Protein AF-A0A535ENJ5-F1 (afdb_monomer)

Radius of gyration: 20.35 Å; Cα contacts (8 Å, |Δi|>4): 140; chains: 1; bounding box: 60×62×37 Å

Secondary structure (DSSP, 8-state):
--EEEEE-GGGTT-HHHHHHHHHHHHHHHHH-TTS--PPPP---SSSSHHHHHHHHHHHHHH-SEEEEEE-TT----HHHHHHHHHHHTT--EEEEE--SPPPPP----------------

Mean predicted aligned error: 9.97 Å

Sequence (121 aa):
MRLAIVGSRSLDGHPDALRVIRAVLDAYQAHHPERGLQVVEHVPAGATWRHYRERNLRIANDCDELVRIADPRSRTYGSGFTRDRARELGRPTTEYAITGRPAAPCAPAAAALRGNSDARP

Foldseek 3Di:
DAEAEDDDPVCVVFPVVVVVVVVVVVVVCVVPVVDDDDDDDQDFPDDDPVSLLVSLLVRLVPHQAYEAEDEPPDPDCSSVSSQVSNVVVVHHYYHDYDPDDRDPPPPPPPDDDDDDDDDDD

Nearest PDB structures (foldseek):
  8pqq-assembly1_D  TM=5.997E-01  e=4.817E-02  Chroococcidiopsis thermalis PCC 7203
  8pqp-assembly1_B  TM=6.059E-01  e=3.930E-02  Chroococcidiopsis thermalis PCC 7203
  8qc0-assembly1_A  TM=6.048E-01  e=8.287E-02  Chroococcidiopsis thermalis PCC 7203
  8pqt-assembly1_B-2  TM=6.026E-01  e=1.633E-01  Chroococcidiopsis thermalis PCC 7203
  7o62-assembly1_B  TM=6.056E-01  e=2.625E-01  Desulfotalea psychrophila LSv54

Solvent-accessible surface area (backbone atoms only — not comparable to full-atom values): 7635 Å² total; per-residue (Å²): 135,36,79,38,80,40,53,49,80,87,45,66,89,29,67,68,49,54,52,51,51,48,55,51,50,53,54,50,38,73,76,35,77,92,54,81,91,78,88,82,85,76,76,48,92,48,97,47,70,69,28,46,50,53,33,32,51,51,52,33,68,65,31,53,32,39,39,39,45,42,52,87,84,56,92,64,59,64,42,57,55,23,50,53,50,19,47,78,71,72,28,56,73,49,79,45,74,58,85,72,77,77,74,74,81,80,71,78,82,74,76,88,76,87,80,88,74,91,78,83,135

Structure (mmCIF, N/CA/C/O backbone):
data_AF-A0A535ENJ5-F1
#
_entry.id   AF-A0A535ENJ5-F1
#
loop_
_atom_site.group_PDB
_atom_site.id
_atom_site.type_symbol
_atom_site.label_atom_id
_atom_site.label_alt_id
_atom_site.label_comp_id
_atom_site.label_asym_id
_atom_site.label_entity_id
_atom_site.label_seq_id
_atom_site.pdbx_PDB_ins_code
_atom_site.Cartn_x
_atom_site.Cartn_y
_atom_site.Cartn_z
_atom_site.occupancy
_atom_site.B_iso_or_equiv
_atom_site.auth_seq_id
_atom_site.auth_comp_id
_atom_site.auth_asym_id
_atom_site.auth_atom_id
_atom_site.pdbx_PDB_model_num
ATOM 1 N N . MET A 1 1 ? -15.271 -0.152 6.510 1.00 77.69 1 MET A N 1
ATOM 2 C CA . MET A 1 1 ? -13.869 0.272 6.627 1.00 77.69 1 MET A CA 1
ATOM 3 C C . MET A 1 1 ? -13.011 -0.833 6.051 1.00 77.69 1 MET A C 1
ATOM 5 O O . MET A 1 1 ? -13.122 -1.958 6.522 1.00 77.69 1 MET A 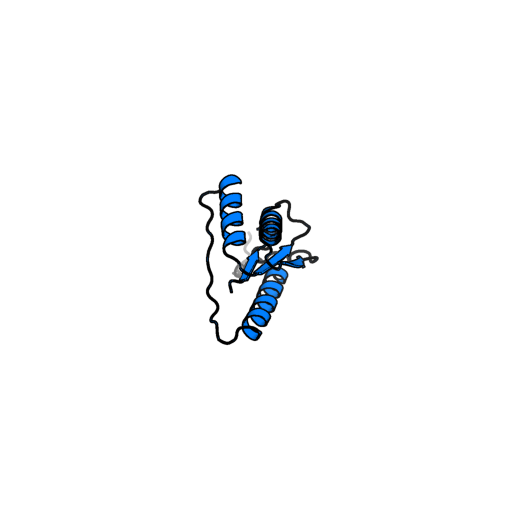O 1
ATOM 9 N N . ARG A 1 2 ? -12.259 -0.536 4.993 1.00 87.75 2 ARG A N 1
ATOM 10 C CA . ARG A 1 2 ? -11.365 -1.450 4.278 1.00 87.75 2 ARG A CA 1
ATOM 11 C C . ARG A 1 2 ? -9.937 -0.929 4.387 1.00 87.75 2 ARG A C 1
ATOM 13 O O . ARG A 1 2 ? -9.645 0.156 3.890 1.00 87.75 2 ARG A O 1
ATOM 20 N N . LEU A 1 3 ? -9.068 -1.693 5.040 1.00 88.88 3 LEU A N 1
ATOM 21 C CA . LEU A 1 3 ? -7.636 -1.413 5.094 1.00 88.88 3 LEU A CA 1
ATOM 22 C C . LEU A 1 3 ? -6.939 -2.049 3.886 1.00 88.88 3 LEU A C 1
ATOM 24 O O . LEU A 1 3 ? -7.070 -3.251 3.662 1.00 88.88 3 LEU A O 1
ATOM 28 N N . ALA A 1 4 ? -6.155 -1.269 3.146 1.00 92.69 4 ALA A N 1
ATOM 29 C CA . ALA A 1 4 ? -5.252 -1.788 2.123 1.00 92.69 4 ALA A CA 1
ATOM 30 C C . ALA A 1 4 ? -3.796 -1.693 2.586 1.00 92.69 4 ALA A C 1
ATOM 32 O O . ALA A 1 4 ? -3.328 -0.615 2.938 1.00 92.69 4 ALA A O 1
ATOM 33 N N . ILE A 1 5 ? -3.047 -2.796 2.519 1.00 91.50 5 ILE A N 1
ATOM 34 C CA . ILE A 1 5 ? -1.594 -2.798 2.737 1.00 91.50 5 ILE A CA 1
ATOM 35 C C . ILE A 1 5 ? -0.915 -3.023 1.390 1.00 91.50 5 ILE A C 1
ATOM 37 O O . ILE A 1 5 ? -1.165 -4.026 0.721 1.00 91.50 5 ILE A O 1
ATOM 41 N N . VAL A 1 6 ? -0.058 -2.091 0.972 1.00 92.88 6 VAL A N 1
ATOM 42 C CA . VAL A 1 6 ? 0.634 -2.171 -0.319 1.00 92.88 6 VAL A CA 1
ATOM 43 C C . VAL A 1 6 ? 2.144 -2.091 -0.152 1.00 92.88 6 VAL A C 1
ATOM 45 O O . VAL A 1 6 ? 2.686 -1.278 0.593 1.00 92.88 6 VAL A O 1
ATOM 48 N N . GLY A 1 7 ? 2.837 -2.932 -0.911 1.00 90.75 7 GLY A N 1
ATOM 49 C CA . GLY A 1 7 ? 4.286 -3.042 -0.918 1.00 90.75 7 GLY A CA 1
ATOM 50 C C . GLY A 1 7 ? 4.804 -3.306 -2.324 1.00 90.75 7 GLY A C 1
ATOM 51 O O . GLY A 1 7 ? 4.040 -3.579 -3.252 1.00 90.75 7 GLY A O 1
ATOM 52 N N . SER A 1 8 ? 6.114 -3.179 -2.508 1.00 85.44 8 SER A N 1
ATOM 53 C CA . SER A 1 8 ? 6.737 -3.562 -3.775 1.00 85.44 8 SER A CA 1
ATOM 54 C C . SER A 1 8 ? 7.083 -5.053 -3.795 1.00 85.44 8 SER A C 1
ATOM 56 O O . SER A 1 8 ? 7.219 -5.660 -2.738 1.00 85.44 8 SER A O 1
ATOM 58 N N . ARG A 1 9 ? 7.266 -5.645 -4.984 1.00 83.06 9 ARG A N 1
ATOM 59 C CA . ARG A 1 9 ? 7.587 -7.082 -5.115 1.00 83.06 9 ARG A CA 1
ATOM 60 C C . ARG A 1 9 ? 8.879 -7.503 -4.407 1.00 83.06 9 ARG A C 1
ATOM 62 O O . ARG A 1 9 ? 9.000 -8.664 -4.057 1.00 83.06 9 ARG A O 1
ATOM 69 N N . SER A 1 10 ? 9.829 -6.593 -4.181 1.00 81.75 10 SER A N 1
ATOM 70 C CA . SER A 1 10 ? 11.056 -6.904 -3.427 1.00 81.75 10 SER A CA 1
ATOM 71 C C . SER A 1 10 ? 10.808 -7.201 -1.944 1.00 81.75 10 SER A C 1
ATOM 73 O O . SER A 1 10 ? 11.718 -7.663 -1.264 1.00 81.75 10 SER A O 1
ATOM 75 N N . LEU A 1 11 ? 9.595 -6.943 -1.446 1.00 83.12 11 LEU A N 1
ATOM 76 C CA . LEU A 1 11 ? 9.185 -7.247 -0.077 1.00 83.12 11 LEU A CA 1
ATOM 77 C C . LEU A 1 11 ? 8.624 -8.661 0.091 1.00 83.12 11 LEU A C 1
ATOM 79 O O . LEU A 1 11 ? 8.346 -9.059 1.222 1.00 83.12 11 LEU A O 1
ATOM 83 N N . ASP A 1 12 ? 8.435 -9.403 -1.001 1.00 82.94 12 ASP A N 1
ATOM 84 C CA . ASP A 1 12 ? 7.941 -10.773 -0.932 1.00 82.94 12 ASP A CA 1
ATOM 85 C C . ASP A 1 12 ? 8.917 -11.653 -0.132 1.00 82.94 12 ASP A C 1
ATOM 87 O O . ASP A 1 12 ? 10.125 -11.647 -0.375 1.00 82.94 12 ASP A O 1
ATOM 91 N N . GLY A 1 13 ? 8.405 -12.331 0.896 1.00 79.88 13 GLY A N 1
ATOM 92 C CA . GLY A 1 13 ? 9.207 -13.089 1.863 1.00 79.88 13 GLY A CA 1
ATOM 93 C C . GLY A 1 13 ? 10.100 -12.259 2.803 1.00 79.88 13 GLY A C 1
ATOM 94 O O . GLY A 1 13 ? 10.835 -12.844 3.599 1.00 79.88 13 GLY A O 1
ATOM 95 N N . HIS A 1 14 ? 10.060 -10.920 2.767 1.00 83.00 14 HIS A N 1
ATOM 96 C CA . HIS A 1 14 ? 10.935 -10.096 3.607 1.00 83.00 14 HIS A CA 1
ATOM 97 C C . HIS A 1 14 ? 10.474 -10.121 5.081 1.00 83.00 14 HIS A C 1
ATOM 99 O O . HIS A 1 14 ? 9.346 -9.708 5.374 1.00 83.00 14 HIS A O 1
ATOM 105 N N . PRO A 1 15 ? 11.328 -10.518 6.047 1.00 85.06 15 PRO A N 1
ATOM 106 C CA . PRO A 1 15 ? 10.915 -10.702 7.443 1.00 85.06 15 PRO A CA 1
ATOM 107 C C . PRO A 1 15 ? 10.408 -9.406 8.087 1.00 85.06 15 PRO A C 1
ATOM 109 O O . PRO A 1 15 ? 9.397 -9.414 8.788 1.00 85.06 15 PRO A O 1
ATOM 112 N N . ASP A 1 16 ? 11.043 -8.267 7.792 1.00 85.62 16 ASP A N 1
ATOM 113 C CA . ASP A 1 16 ? 10.537 -6.972 8.260 1.00 85.62 16 ASP A CA 1
ATOM 114 C C . ASP A 1 16 ? 9.186 -6.588 7.651 1.00 85.62 16 ASP A C 1
ATOM 116 O O . ASP A 1 16 ? 8.376 -5.973 8.340 1.00 85.62 16 ASP A O 1
ATOM 120 N N . ALA A 1 17 ? 8.905 -6.965 6.398 1.00 87.12 17 ALA A N 1
ATOM 121 C CA . ALA A 1 17 ? 7.606 -6.682 5.796 1.00 87.12 17 ALA A CA 1
ATOM 122 C C . ALA A 1 17 ? 6.517 -7.478 6.519 1.00 87.12 17 ALA A C 1
ATOM 124 O O . ALA A 1 17 ? 5.499 -6.909 6.898 1.00 87.12 17 ALA A O 1
ATOM 125 N N . LEU A 1 18 ? 6.772 -8.760 6.806 1.00 87.75 18 LEU A N 1
ATOM 126 C CA . LEU A 1 18 ? 5.868 -9.598 7.596 1.00 87.75 18 LEU A CA 1
ATOM 127 C C . LEU A 1 18 ? 5.633 -9.031 9.000 1.00 87.75 18 LEU A C 1
ATOM 129 O O . LEU A 1 18 ? 4.496 -9.012 9.467 1.00 87.75 18 LEU A O 1
ATOM 133 N N . ARG A 1 19 ? 6.686 -8.543 9.666 1.00 88.19 19 ARG A N 1
ATOM 134 C CA . ARG A 1 19 ? 6.578 -7.912 10.989 1.00 88.19 19 ARG A CA 1
ATOM 135 C C . ARG A 1 19 ? 5.691 -6.667 10.953 1.00 88.19 19 ARG A C 1
ATOM 137 O O . ARG A 1 19 ? 4.834 -6.521 11.819 1.00 88.19 19 ARG A O 1
ATOM 144 N N . VAL A 1 20 ? 5.874 -5.800 9.956 1.00 88.06 20 VAL A N 1
ATOM 145 C CA . VAL A 1 20 ? 5.040 -4.601 9.778 1.00 88.06 20 VAL A CA 1
ATOM 146 C C . VAL A 1 20 ? 3.595 -4.983 9.464 1.00 88.06 20 VAL A C 1
ATOM 148 O O . VAL A 1 20 ? 2.692 -4.453 10.100 1.00 88.06 20 VAL A O 1
ATOM 151 N N . ILE A 1 21 ? 3.367 -5.931 8.548 1.00 90.31 21 ILE A N 1
ATOM 152 C CA . ILE A 1 21 ? 2.019 -6.414 8.208 1.00 90.31 21 ILE A CA 1
ATOM 153 C C . ILE A 1 21 ? 1.300 -6.913 9.465 1.00 90.31 21 ILE A C 1
ATOM 155 O O . ILE A 1 21 ? 0.171 -6.505 9.706 1.00 90.31 21 ILE A O 1
ATOM 159 N N . ARG A 1 22 ? 1.955 -7.742 10.288 1.00 90.81 22 ARG A N 1
ATOM 160 C CA . ARG A 1 22 ? 1.370 -8.255 11.538 1.00 90.81 22 ARG A CA 1
ATOM 161 C C . ARG A 1 22 ? 1.005 -7.131 12.501 1.00 90.81 22 ARG A C 1
ATOM 163 O O . ARG A 1 22 ? -0.150 -7.035 12.880 1.00 90.81 22 ARG A O 1
ATOM 170 N N . ALA A 1 23 ? 1.945 -6.236 12.806 1.00 88.62 23 ALA A N 1
ATOM 171 C CA . ALA A 1 23 ? 1.694 -5.130 13.731 1.00 88.62 23 ALA A CA 1
ATOM 172 C C . ALA A 1 23 ? 0.539 -4.221 13.269 1.00 88.62 23 ALA A C 1
ATOM 174 O O . ALA A 1 23 ? -0.260 -3.764 14.082 1.00 88.62 23 ALA A O 1
ATOM 175 N N . VAL A 1 24 ? 0.440 -3.975 11.960 1.00 89.69 24 VAL A N 1
ATOM 176 C CA . VAL A 1 24 ? -0.649 -3.191 11.363 1.00 89.69 24 VAL A CA 1
ATOM 177 C C . VAL A 1 24 ? -1.987 -3.918 11.489 1.00 89.69 24 VAL A C 1
ATOM 179 O O . VAL A 1 24 ? -2.979 -3.295 11.856 1.00 89.69 24 VAL A O 1
ATOM 182 N N . LEU A 1 25 ? -2.027 -5.222 11.203 1.00 90.00 25 LEU A N 1
ATOM 183 C CA . LEU A 1 25 ? -3.248 -6.017 11.328 1.00 90.00 25 LEU A CA 1
ATOM 184 C C . LEU A 1 25 ? -3.704 -6.134 12.787 1.00 90.00 25 LEU A C 1
ATOM 186 O O . LEU A 1 25 ? -4.893 -5.969 13.043 1.00 90.00 25 LEU A O 1
ATOM 190 N N . ASP A 1 26 ? -2.781 -6.336 13.728 1.00 89.44 26 ASP A N 1
ATOM 191 C CA . ASP A 1 26 ? -3.080 -6.406 15.163 1.00 89.44 26 ASP A CA 1
ATOM 192 C C . ASP A 1 26 ? -3.684 -5.082 15.660 1.00 89.44 26 ASP A C 1
ATOM 194 O O . ASP A 1 26 ? -4.719 -5.074 16.329 1.00 89.44 26 ASP A O 1
ATOM 198 N N . ALA A 1 27 ? -3.085 -3.946 15.280 1.00 86.81 27 ALA A N 1
ATOM 199 C CA . ALA A 1 27 ? -3.614 -2.624 15.611 1.00 86.81 27 ALA A CA 1
ATOM 200 C C . ALA A 1 27 ? -4.998 -2.395 14.983 1.00 86.81 27 ALA A C 1
ATOM 202 O O . ALA A 1 27 ? -5.918 -1.926 15.652 1.00 86.81 27 ALA A O 1
ATOM 203 N N . TYR A 1 28 ? -5.170 -2.770 13.713 1.00 85.19 28 TYR A N 1
ATOM 204 C CA . TYR A 1 28 ? -6.448 -2.647 13.019 1.00 85.19 28 TYR A CA 1
ATOM 205 C C . TYR A 1 28 ? -7.552 -3.468 13.699 1.00 85.19 28 TYR A C 1
ATOM 207 O O . TYR A 1 28 ? -8.647 -2.959 13.931 1.00 85.19 28 TYR A O 1
ATOM 215 N N . GLN A 1 29 ? -7.264 -4.716 14.073 1.00 85.81 29 GLN A N 1
ATOM 216 C CA . GLN A 1 29 ? -8.206 -5.573 14.794 1.00 85.81 29 GLN A CA 1
ATOM 217 C C . GLN A 1 29 ? -8.548 -5.022 16.180 1.00 85.81 29 GLN A C 1
ATOM 219 O O . GLN A 1 29 ? -9.714 -5.040 16.563 1.00 85.81 29 GLN A O 1
ATOM 224 N N . ALA A 1 30 ? -7.567 -4.493 16.915 1.00 86.56 30 ALA A N 1
ATOM 225 C CA . ALA A 1 30 ? -7.803 -3.891 18.226 1.00 86.56 30 ALA A CA 1
ATOM 226 C C . ALA A 1 30 ? -8.755 -2.682 18.159 1.00 86.56 30 ALA A C 1
ATOM 228 O O . ALA A 1 30 ? -9.541 -2.465 19.080 1.00 86.56 30 ALA A O 1
ATOM 229 N N . HIS A 1 31 ? -8.719 -1.918 17.061 1.00 83.69 31 HIS A N 1
ATOM 230 C CA . HIS A 1 31 ? -9.625 -0.791 16.822 1.00 83.69 31 HIS A CA 1
ATOM 231 C C . HIS A 1 31 ? -10.984 -1.190 16.221 1.00 83.69 31 HIS A C 1
ATOM 233 O O . HIS A 1 31 ? -11.912 -0.379 16.244 1.00 83.69 31 HIS A O 1
ATOM 239 N N . HIS A 1 32 ? -11.119 -2.418 15.710 1.00 81.19 32 HIS A N 1
ATOM 240 C CA . HIS A 1 32 ? -12.330 -2.929 15.055 1.00 81.19 32 HIS A CA 1
ATOM 241 C C . HIS A 1 32 ? -12.669 -4.372 15.482 1.00 81.19 32 HIS A C 1
ATOM 243 O O . HIS A 1 32 ? -12.772 -5.258 14.627 1.00 81.19 32 HIS A O 1
ATOM 249 N N . PRO A 1 33 ? -12.838 -4.643 16.790 1.00 76.62 33 PRO A N 1
ATOM 250 C CA . PRO A 1 33 ? -12.986 -6.002 17.320 1.00 76.62 33 PRO A CA 1
ATOM 251 C C . PRO A 1 33 ? -14.245 -6.728 16.821 1.00 76.62 33 PRO A C 1
ATOM 253 O O . PRO A 1 33 ? -14.297 -7.956 16.809 1.00 76.62 33 PRO A O 1
ATOM 256 N N . GLU A 1 34 ? -15.264 -5.988 16.389 1.00 78.06 34 GLU A N 1
ATOM 257 C CA . GLU A 1 34 ? -16.518 -6.513 15.851 1.00 78.06 34 GLU A CA 1
ATOM 258 C C . GLU A 1 34 ? -16.419 -6.967 14.385 1.00 78.06 34 GLU A C 1
ATOM 260 O O . GLU A 1 34 ? -17.367 -7.541 13.843 1.00 78.06 34 GLU A O 1
ATOM 265 N N . ARG A 1 35 ? -15.287 -6.708 13.719 1.00 69.44 35 ARG A N 1
ATOM 266 C CA . ARG A 1 35 ? -15.085 -6.994 12.297 1.00 69.44 35 ARG A CA 1
ATOM 267 C C . ARG A 1 35 ? -14.031 -8.075 12.110 1.00 69.44 35 ARG A C 1
ATOM 269 O O . ARG A 1 35 ? -12.849 -7.876 12.371 1.00 69.44 35 ARG A O 1
ATOM 276 N N . GLY A 1 36 ? -14.454 -9.219 11.576 1.00 68.38 36 GLY A N 1
ATOM 277 C CA . GLY A 1 36 ? -13.517 -10.213 11.055 1.00 68.38 36 GLY A CA 1
ATOM 278 C C . GLY A 1 36 ? -12.654 -9.627 9.928 1.00 68.38 36 GLY A C 1
ATOM 279 O O . GLY A 1 36 ? -13.109 -8.773 9.164 1.00 68.38 36 GLY A O 1
ATOM 280 N N . LEU A 1 37 ? -11.411 -10.100 9.803 1.00 69.44 37 LEU A N 1
ATOM 281 C CA . LEU A 1 37 ? -10.533 -9.718 8.695 1.00 69.44 37 LEU A CA 1
ATOM 282 C C . LEU A 1 37 ? -11.001 -10.402 7.406 1.00 69.44 37 LEU A C 1
ATOM 284 O O . LEU A 1 37 ? -10.873 -11.616 7.258 1.00 69.44 37 LEU A O 1
ATOM 288 N N . GLN A 1 38 ? -11.514 -9.619 6.461 1.00 75.12 38 GLN A N 1
ATOM 289 C CA . GLN A 1 38 ? -11.765 -10.080 5.098 1.00 75.12 38 GLN A CA 1
ATOM 290 C C . GLN A 1 38 ? -10.633 -9.618 4.187 1.00 75.12 38 GLN A C 1
ATOM 292 O O . GLN A 1 38 ? -10.342 -8.426 4.097 1.00 75.12 38 GLN A O 1
ATOM 297 N N . VAL A 1 39 ? -10.003 -10.568 3.500 1.00 79.19 39 VAL A N 1
ATOM 298 C CA . VAL A 1 39 ? -8.945 -10.284 2.528 1.00 79.19 39 VAL A CA 1
ATOM 299 C C . VAL A 1 39 ? -9.575 -10.150 1.146 1.00 79.19 39 VAL A C 1
ATOM 301 O O . VAL A 1 39 ? -10.211 -11.083 0.660 1.00 79.19 39 VAL A O 1
ATOM 304 N N . VAL A 1 40 ? -9.386 -8.994 0.509 1.00 83.94 40 VAL A N 1
ATOM 305 C CA . VAL A 1 40 ? -9.798 -8.750 -0.880 1.00 83.94 40 VAL A CA 1
ATOM 306 C C . VAL A 1 40 ? -8.565 -8.813 -1.770 1.00 83.94 40 VAL A C 1
ATOM 308 O O . VAL A 1 40 ? -7.641 -8.009 -1.636 1.00 83.94 40 VAL A O 1
ATOM 311 N N . GLU A 1 41 ? -8.544 -9.772 -2.691 1.00 84.38 41 GLU A N 1
ATOM 312 C CA . GLU A 1 41 ? -7.459 -9.897 -3.656 1.00 84.38 41 GLU A CA 1
ATOM 313 C C . GLU A 1 41 ? -7.736 -9.057 -4.911 1.00 84.38 41 GLU A C 1
ATOM 315 O O . GLU A 1 41 ? -8.773 -9.183 -5.562 1.00 84.38 41 GLU A O 1
ATOM 320 N N . HIS A 1 42 ? -6.771 -8.217 -5.295 1.00 86.12 42 HIS A N 1
ATOM 321 C CA . HIS A 1 42 ? -6.821 -7.451 -6.539 1.00 86.12 42 HIS A CA 1
ATOM 322 C C . HIS A 1 42 ? -5.789 -7.976 -7.542 1.00 86.12 42 HIS A C 1
ATOM 324 O O . HIS A 1 42 ? -4.653 -7.496 -7.603 1.00 86.12 42 HIS A O 1
ATOM 330 N N . VAL A 1 43 ? -6.206 -8.930 -8.375 1.00 86.44 43 VAL A N 1
ATOM 331 C CA . VAL A 1 43 ? -5.360 -9.519 -9.423 1.00 86.44 43 VAL A CA 1
ATOM 332 C C . VAL A 1 43 ? -5.288 -8.580 -10.643 1.00 86.44 43 VAL A C 1
ATOM 334 O O . VAL A 1 43 ? -6.325 -8.087 -11.111 1.00 86.44 43 VAL A O 1
ATOM 337 N N . PRO A 1 44 ? -4.090 -8.261 -11.172 1.00 87.81 44 PRO A N 1
ATOM 338 C CA . PRO A 1 44 ? -3.965 -7.505 -12.415 1.00 87.81 44 PRO A CA 1
ATOM 339 C C . PRO A 1 44 ? -4.405 -8.359 -13.612 1.00 87.81 44 PRO A C 1
ATOM 341 O O . PRO A 1 44 ? -4.098 -9.542 -13.678 1.00 87.81 44 PRO A O 1
ATOM 344 N N . ALA A 1 45 ? -5.060 -7.747 -14.601 1.00 89.06 45 ALA A N 1
ATOM 345 C CA . ALA A 1 45 ? -5.541 -8.450 -15.798 1.00 89.06 45 ALA A CA 1
ATOM 346 C C . ALA A 1 45 ? -4.422 -8.911 -16.761 1.00 89.06 45 ALA A C 1
ATOM 348 O O . ALA A 1 45 ? -4.692 -9.550 -17.772 1.00 89.06 45 ALA A O 1
ATOM 349 N N . GLY A 1 46 ? -3.165 -8.575 -16.469 1.00 90.00 46 GLY A N 1
ATOM 350 C CA . GLY A 1 46 ? -2.003 -8.969 -17.254 1.00 90.00 46 GLY A CA 1
ATOM 351 C C . GLY A 1 46 ? -0.705 -8.409 -16.673 1.00 90.00 46 GLY A C 1
ATOM 352 O O . GLY A 1 46 ? -0.711 -7.691 -15.671 1.00 90.00 46 GLY A O 1
ATOM 353 N N . ALA A 1 47 ? 0.419 -8.716 -17.321 1.00 89.62 47 ALA A N 1
ATOM 354 C CA . ALA A 1 47 ? 1.759 -8.425 -16.802 1.00 89.62 47 ALA A CA 1
ATOM 355 C C . ALA A 1 47 ? 2.368 -7.088 -17.278 1.00 89.62 47 ALA A C 1
ATOM 357 O O . ALA A 1 47 ? 3.568 -6.861 -17.116 1.00 89.62 47 ALA A O 1
ATOM 358 N N . THR A 1 48 ? 1.568 -6.192 -17.866 1.00 90.62 48 THR A N 1
ATOM 359 C CA . THR A 1 48 ? 2.028 -4.882 -18.359 1.00 90.62 48 THR A CA 1
ATOM 360 C C . THR A 1 48 ? 1.757 -3.768 -17.349 1.00 90.62 48 THR A C 1
ATOM 362 O O . THR A 1 48 ? 0.866 -3.870 -16.502 1.00 90.62 48 THR A O 1
ATOM 365 N N . TRP A 1 49 ? 2.486 -2.649 -17.462 1.00 88.31 49 TRP A N 1
ATOM 366 C CA . TRP A 1 49 ? 2.268 -1.483 -16.598 1.00 88.31 49 TRP A CA 1
ATOM 367 C C . TRP A 1 49 ? 0.819 -0.984 -16.616 1.00 88.31 49 TRP A C 1
ATOM 369 O O . TRP A 1 49 ? 0.291 -0.629 -15.566 1.00 88.31 49 TRP A O 1
ATOM 379 N N . ARG A 1 50 ? 0.143 -1.026 -17.772 1.00 93.69 50 ARG A N 1
ATOM 380 C CA . ARG A 1 50 ? -1.275 -0.655 -17.891 1.00 93.69 50 ARG A CA 1
ATOM 381 C C . ARG A 1 50 ? -2.154 -1.453 -16.921 1.00 93.69 50 ARG A C 1
ATOM 383 O O . ARG A 1 50 ? -2.939 -0.851 -16.193 1.00 93.69 50 ARG A O 1
ATOM 390 N N . HIS A 1 51 ? -1.980 -2.773 -16.864 1.00 93.12 51 HIS A N 1
ATOM 391 C CA . HIS A 1 51 ? -2.763 -3.644 -15.983 1.00 93.12 51 HIS A CA 1
ATOM 392 C C . HIS A 1 51 ? -2.407 -3.461 -14.505 1.00 93.12 51 HIS A C 1
ATOM 394 O O . HIS A 1 51 ? -3.293 -3.474 -13.649 1.00 93.12 51 HIS A O 1
ATOM 400 N N . TYR A 1 52 ? -1.128 -3.241 -14.185 1.00 91.62 52 TYR A N 1
ATOM 401 C CA . TYR A 1 52 ? -0.723 -2.923 -12.814 1.00 91.62 52 TYR A CA 1
ATOM 402 C C . TYR A 1 52 ? -1.287 -1.581 -12.352 1.00 91.62 52 TYR A C 1
ATOM 404 O O . TYR A 1 52 ? -1.788 -1.488 -11.236 1.00 91.62 52 TYR A O 1
ATOM 412 N N . ARG A 1 53 ? -1.269 -0.561 -13.216 1.00 93.50 53 ARG A N 1
ATOM 413 C CA . ARG A 1 53 ? -1.852 0.752 -12.932 1.00 93.50 53 ARG A CA 1
ATOM 414 C C . ARG A 1 53 ? -3.349 0.645 -12.665 1.00 93.50 53 ARG A C 1
ATOM 416 O O . ARG A 1 53 ? -3.821 1.174 -11.668 1.00 93.50 53 ARG A O 1
ATOM 423 N N . GLU A 1 54 ? -4.085 -0.055 -13.520 1.00 95.00 54 GLU A N 1
ATOM 424 C CA . GLU A 1 54 ? -5.523 -0.281 -13.344 1.00 95.00 54 GLU A CA 1
ATOM 425 C C . GLU A 1 54 ? -5.835 -1.017 -12.033 1.00 95.00 54 GLU A C 1
ATOM 427 O O . GLU A 1 54 ? -6.714 -0.614 -11.273 1.00 95.00 54 GLU A O 1
ATOM 432 N N . ARG A 1 55 ? -5.062 -2.059 -11.709 1.00 94.88 55 ARG A N 1
ATOM 433 C CA . ARG A 1 55 ? -5.152 -2.759 -10.423 1.00 94.88 55 ARG A CA 1
ATOM 434 C C . ARG A 1 55 ? -4.884 -1.830 -9.236 1.00 94.88 55 ARG A C 1
ATOM 436 O O . ARG A 1 55 ? -5.635 -1.863 -8.269 1.00 94.88 55 ARG A O 1
ATOM 443 N N . ASN A 1 56 ? -3.862 -0.985 -9.317 1.00 95.25 56 ASN A N 1
ATOM 444 C CA . ASN A 1 56 ? -3.524 -0.031 -8.262 1.00 95.25 56 ASN A CA 1
ATOM 445 C C . ASN A 1 56 ? -4.621 1.028 -8.069 1.00 95.25 56 ASN A C 1
ATOM 447 O O . ASN A 1 56 ? -4.948 1.372 -6.939 1.00 95.25 56 ASN A O 1
ATOM 451 N N . LEU A 1 57 ? -5.244 1.499 -9.156 1.00 96.19 57 LEU A N 1
ATOM 452 C CA . LEU A 1 57 ? -6.404 2.390 -9.075 1.00 96.19 57 LEU A CA 1
ATOM 453 C C . LEU A 1 57 ? -7.590 1.716 -8.376 1.00 96.19 57 LEU A C 1
ATOM 455 O O . LEU A 1 57 ? -8.252 2.357 -7.566 1.00 96.19 57 LEU A O 1
ATOM 459 N N . ARG A 1 58 ? -7.855 0.431 -8.657 1.00 95.44 58 ARG A N 1
ATOM 460 C CA . ARG A 1 58 ? -8.913 -0.324 -7.962 1.00 95.44 58 ARG A CA 1
ATOM 461 C C . ARG A 1 58 ? -8.655 -0.397 -6.457 1.00 95.44 58 ARG A C 1
ATOM 463 O O . ARG A 1 58 ? -9.562 -0.085 -5.701 1.00 95.44 58 ARG A O 1
ATOM 470 N N . ILE A 1 59 ? -7.424 -0.700 -6.039 1.00 94.94 59 ILE A N 1
ATOM 471 C CA . ILE A 1 59 ? -7.048 -0.719 -4.614 1.00 94.94 59 ILE A CA 1
ATOM 472 C C . ILE A 1 59 ? -7.291 0.649 -3.960 1.00 94.94 59 ILE A C 1
ATOM 474 O O . ILE A 1 59 ? -7.933 0.719 -2.919 1.00 94.94 59 ILE A O 1
ATOM 478 N N . ALA A 1 60 ? -6.807 1.737 -4.571 1.00 95.25 60 ALA A N 1
ATOM 479 C CA . ALA A 1 60 ? -6.925 3.081 -3.997 1.00 95.25 60 ALA A CA 1
ATOM 480 C C . ALA A 1 60 ? -8.382 3.568 -3.874 1.00 95.25 60 ALA A C 1
ATOM 482 O O . ALA A 1 60 ? -8.702 4.318 -2.957 1.00 95.25 60 ALA A O 1
ATOM 483 N N . ASN A 1 61 ? -9.256 3.158 -4.799 1.00 94.81 61 ASN A N 1
ATOM 484 C CA . ASN A 1 61 ? -10.682 3.482 -4.736 1.00 94.81 61 ASN A CA 1
ATOM 485 C C . ASN A 1 61 ? -11.432 2.642 -3.695 1.00 94.81 61 ASN A C 1
ATOM 487 O O . ASN A 1 61 ? -12.373 3.147 -3.086 1.00 94.81 61 ASN A O 1
ATOM 491 N N . ASP A 1 62 ? -11.043 1.376 -3.526 1.00 94.12 62 ASP A N 1
ATOM 492 C CA . ASP A 1 62 ? -11.757 0.423 -2.674 1.00 94.12 62 ASP A CA 1
ATOM 493 C C . ASP A 1 62 ? -11.393 0.541 -1.188 1.00 94.12 62 ASP A C 1
ATOM 495 O O . ASP A 1 62 ? -12.172 0.151 -0.319 1.00 94.12 62 ASP A O 1
ATOM 499 N N . CYS A 1 63 ? -10.211 1.084 -0.882 1.00 92.81 63 CYS A N 1
ATOM 500 C CA . CYS A 1 63 ? -9.763 1.261 0.491 1.00 92.81 63 CYS A CA 1
ATOM 501 C C . CYS A 1 63 ? -10.384 2.494 1.163 1.00 92.81 63 CYS A C 1
ATOM 503 O O . CYS A 1 63 ? -10.552 3.553 0.552 1.00 92.81 63 CYS A O 1
ATOM 505 N N . ASP A 1 64 ? -10.630 2.373 2.464 1.00 91.25 64 ASP A N 1
ATOM 506 C CA . ASP A 1 64 ? -10.950 3.497 3.344 1.00 91.25 64 ASP A CA 1
ATOM 507 C C . ASP A 1 64 ? -9.687 4.062 4.008 1.00 91.25 64 ASP A C 1
ATOM 509 O O . ASP A 1 64 ? -9.624 5.258 4.272 1.00 91.25 64 ASP A O 1
ATOM 513 N N . GLU A 1 65 ? -8.672 3.218 4.214 1.00 90.56 65 GLU A N 1
ATOM 514 C CA . GLU A 1 65 ? -7.344 3.568 4.726 1.00 90.56 65 GLU A CA 1
ATOM 515 C C . GLU A 1 65 ? -6.268 2.753 3.991 1.00 90.56 65 GLU A C 1
ATOM 517 O O . GLU A 1 65 ? -6.489 1.585 3.650 1.00 90.56 65 GLU A O 1
ATOM 522 N N . LEU A 1 66 ? -5.093 3.352 3.753 1.00 94.69 66 LEU A N 1
ATOM 523 C CA . LEU A 1 66 ? -3.983 2.688 3.067 1.00 94.69 66 LEU A CA 1
ATOM 524 C C . LEU A 1 66 ? -2.667 2.746 3.852 1.00 94.69 66 LEU A C 1
ATOM 526 O O . LEU A 1 66 ? -2.158 3.813 4.191 1.00 94.69 66 LEU A O 1
ATOM 530 N N . VAL A 1 67 ? -2.037 1.585 4.026 1.00 93.38 67 VAL A N 1
ATOM 531 C CA . VAL A 1 67 ? -0.699 1.439 4.599 1.00 93.38 67 VAL A CA 1
ATOM 532 C C . VAL A 1 67 ? 0.335 1.109 3.519 1.00 93.38 67 VAL A C 1
ATOM 534 O O . VAL A 1 67 ? 0.327 0.066 2.865 1.00 93.38 67 VAL A O 1
ATOM 537 N N . ARG A 1 68 ? 1.255 2.058 3.383 1.00 94.31 68 ARG A N 1
ATOM 538 C CA . ARG A 1 68 ? 2.579 2.046 2.769 1.00 94.31 68 ARG A CA 1
ATOM 539 C C . ARG A 1 68 ? 3.603 1.116 3.414 1.00 94.31 68 ARG A C 1
ATOM 541 O O . ARG A 1 68 ? 4.111 1.520 4.447 1.00 94.31 68 ARG A O 1
ATOM 548 N N . ILE A 1 69 ? 4.044 0.014 2.804 1.00 92.69 69 ILE A N 1
ATOM 549 C CA . ILE A 1 69 ? 5.373 -0.551 3.123 1.00 92.69 69 ILE A CA 1
ATOM 550 C C . ILE A 1 69 ? 6.352 -0.198 1.998 1.00 92.69 69 ILE A C 1
ATOM 552 O O . ILE A 1 69 ? 6.275 -0.707 0.875 1.00 92.69 69 ILE A O 1
ATOM 556 N N . ALA A 1 70 ? 7.243 0.750 2.272 1.00 89.50 70 ALA A N 1
ATOM 557 C CA . ALA A 1 70 ? 8.222 1.267 1.332 1.00 89.50 70 ALA A CA 1
ATOM 558 C C . ALA A 1 70 ? 9.554 0.518 1.466 1.00 89.50 70 ALA A C 1
ATOM 560 O O . ALA A 1 70 ? 10.162 0.479 2.532 1.00 89.50 70 ALA A O 1
ATOM 561 N N . ASP A 1 71 ? 10.031 -0.037 0.355 1.00 87.75 71 ASP A N 1
ATOM 562 C CA . ASP A 1 71 ? 11.423 -0.456 0.211 1.00 87.75 71 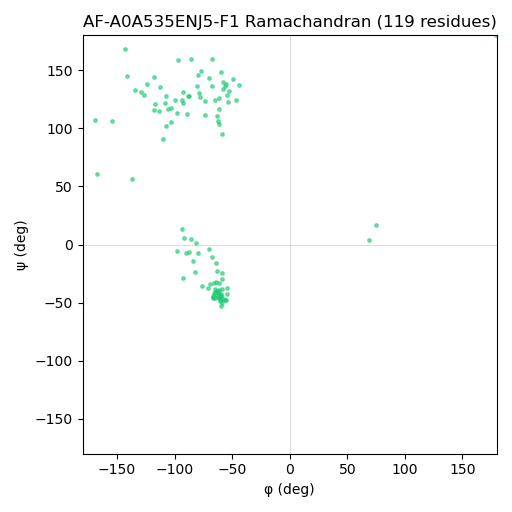ASP A CA 1
ATOM 563 C C . ASP A 1 71 ? 12.177 0.657 -0.536 1.00 87.75 71 ASP A C 1
ATOM 565 O O . ASP A 1 71 ? 11.879 0.885 -1.715 1.00 87.75 71 ASP A O 1
ATOM 569 N N . PRO A 1 72 ? 13.133 1.359 0.104 1.00 83.44 72 PRO A N 1
ATOM 570 C CA . PRO A 1 72 ? 13.898 2.432 -0.529 1.00 83.44 72 PRO A CA 1
ATOM 571 C C . PRO A 1 72 ? 14.775 1.938 -1.689 1.00 83.44 72 PRO A C 1
ATOM 573 O O . PRO A 1 72 ? 15.225 2.741 -2.501 1.00 83.44 72 PRO A O 1
ATOM 576 N N . ARG A 1 73 ? 15.015 0.626 -1.798 1.00 81.00 73 ARG A N 1
ATOM 577 C CA . ARG A 1 73 ? 15.766 0.009 -2.902 1.00 81.00 73 ARG A CA 1
ATOM 578 C C . ARG A 1 73 ? 14.868 -0.402 -4.063 1.00 81.00 73 ARG A C 1
ATOM 580 O O . ARG A 1 73 ? 15.369 -0.820 -5.111 1.00 81.00 73 ARG A O 1
ATOM 587 N N . SER A 1 74 ? 13.549 -0.311 -3.898 1.00 83.62 74 SER A N 1
ATOM 588 C CA 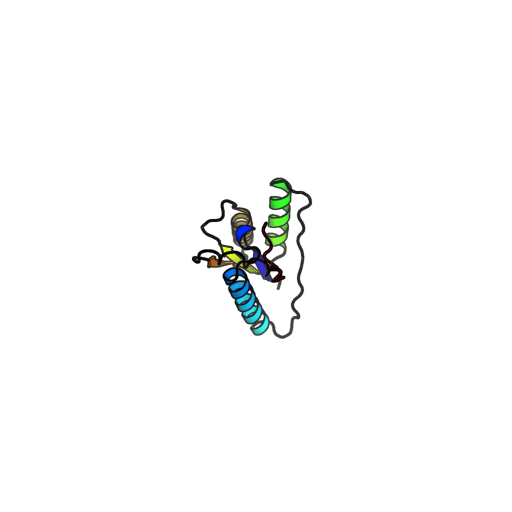. SER A 1 74 ? 12.620 -0.684 -4.952 1.00 83.62 74 SER A CA 1
ATOM 589 C C . SER A 1 74 ? 12.772 0.246 -6.146 1.00 83.62 74 SER A C 1
ATOM 591 O O . SER A 1 74 ? 12.598 1.456 -6.049 1.00 83.62 74 SER A O 1
ATOM 593 N N . ARG A 1 75 ? 13.021 -0.341 -7.318 1.00 82.31 75 ARG A N 1
ATOM 594 C CA . ARG A 1 75 ? 13.057 0.390 -8.595 1.00 82.31 75 ARG A CA 1
ATOM 595 C C . ARG A 1 75 ? 11.664 0.626 -9.184 1.00 82.31 75 ARG A C 1
ATOM 597 O O . ARG A 1 75 ? 11.543 1.137 -10.291 1.00 82.31 75 ARG A O 1
ATOM 604 N N . THR A 1 76 ? 10.609 0.192 -8.492 1.00 85.25 76 THR A N 1
ATOM 605 C CA . THR A 1 76 ? 9.232 0.265 -8.992 1.00 85.25 76 THR A CA 1
ATOM 606 C C . THR A 1 76 ? 8.406 1.251 -8.184 1.00 85.25 76 THR A C 1
ATOM 608 O O . THR A 1 76 ? 8.421 1.223 -6.957 1.00 85.25 76 THR A O 1
ATOM 611 N N . TYR A 1 77 ? 7.621 2.078 -8.876 1.00 87.38 77 TYR A N 1
ATOM 612 C CA . TYR A 1 77 ? 6.775 3.091 -8.240 1.00 87.38 77 TYR A CA 1
ATOM 613 C C . TYR A 1 77 ? 5.344 2.615 -7.935 1.00 87.38 77 TYR A C 1
ATOM 615 O O . TYR A 1 77 ? 4.510 3.393 -7.494 1.00 87.38 77 TYR A O 1
ATOM 623 N N . GLY A 1 78 ? 5.013 1.338 -8.154 1.00 88.81 78 GLY A N 1
ATOM 624 C CA . GLY A 1 78 ? 3.625 0.857 -8.082 1.00 88.81 78 GLY A CA 1
ATOM 625 C C . GLY A 1 78 ? 2.926 1.117 -6.739 1.00 88.81 78 GLY A C 1
ATOM 626 O O . GLY A 1 78 ? 1.804 1.626 -6.715 1.00 88.81 78 GLY A O 1
ATOM 627 N N . SER A 1 79 ? 3.588 0.820 -5.617 1.00 88.88 79 SER A N 1
ATOM 628 C CA . SER A 1 79 ? 3.020 1.078 -4.285 1.00 88.88 79 SER A CA 1
ATOM 629 C C . SER A 1 79 ? 2.933 2.574 -3.969 1.00 88.88 79 SER A C 1
ATOM 631 O O . SER A 1 79 ? 1.964 3.003 -3.347 1.00 88.88 79 SER A O 1
ATOM 633 N N . GLY A 1 80 ? 3.883 3.380 -4.456 1.00 92.75 80 GLY A N 1
ATOM 634 C CA . GLY A 1 80 ? 3.837 4.839 -4.328 1.00 92.75 80 GLY A CA 1
ATOM 635 C C . GLY A 1 80 ? 2.702 5.468 -5.114 1.00 92.75 80 GLY A C 1
ATOM 636 O O . GLY A 1 80 ? 1.921 6.218 -4.544 1.00 92.75 80 GLY A O 1
ATOM 637 N N . PHE A 1 81 ? 2.522 5.050 -6.365 1.00 93.69 81 PHE A N 1
ATOM 638 C CA . PHE A 1 81 ? 1.385 5.447 -7.191 1.00 93.69 81 PHE A CA 1
ATOM 639 C C . PHE A 1 81 ? 0.043 5.158 -6.501 1.00 93.69 81 PHE A C 1
ATOM 641 O O . PHE A 1 81 ? -0.860 5.987 -6.521 1.00 93.69 81 PHE A O 1
ATOM 648 N N . THR A 1 82 ? -0.085 3.990 -5.863 1.00 95.44 82 THR A N 1
ATOM 649 C CA . THR A 1 82 ? -1.318 3.614 -5.150 1.00 95.44 82 THR A CA 1
ATOM 650 C C . THR A 1 82 ? -1.573 4.527 -3.948 1.00 95.44 82 THR A C 1
ATOM 652 O O . THR A 1 82 ? -2.688 5.014 -3.775 1.00 95.44 82 THR A O 1
ATOM 655 N N . ARG A 1 83 ? -0.534 4.804 -3.146 1.00 96.38 83 ARG A N 1
ATOM 656 C CA . ARG A 1 83 ? -0.603 5.730 -2.005 1.00 96.38 83 ARG A CA 1
ATOM 657 C C . ARG A 1 83 ? -1.007 7.133 -2.447 1.00 96.38 83 ARG A C 1
ATOM 659 O O . ARG A 1 83 ? -1.889 7.724 -1.835 1.00 96.38 83 ARG A O 1
ATOM 666 N N . ASP A 1 84 ? -0.369 7.660 -3.486 1.00 96.81 84 ASP A N 1
ATOM 667 C CA . ASP A 1 84 ? -0.656 9.010 -3.978 1.00 96.81 84 ASP A CA 1
ATOM 668 C C . ASP A 1 84 ? -2.104 9.119 -4.434 1.00 96.81 84 ASP A C 1
ATOM 670 O O . ASP A 1 84 ? -2.802 10.053 -4.048 1.00 96.81 84 ASP A O 1
ATOM 674 N N . ARG A 1 85 ? -2.604 8.099 -5.143 1.00 97.19 85 ARG A N 1
ATOM 675 C CA . ARG A 1 85 ? -4.005 8.086 -5.550 1.00 97.19 85 ARG A CA 1
ATOM 676 C C . ARG A 1 85 ? -4.965 8.028 -4.361 1.00 97.19 85 ARG A C 1
ATOM 678 O O . ARG A 1 85 ? -5.982 8.709 -4.384 1.00 97.19 85 ARG A O 1
ATOM 685 N N . ALA A 1 86 ? -4.658 7.247 -3.327 1.00 95.19 86 ALA A N 1
ATOM 686 C CA . ALA A 1 86 ? -5.473 7.212 -2.114 1.00 95.19 86 ALA A CA 1
ATOM 687 C C . ALA A 1 86 ? -5.500 8.588 -1.413 1.00 95.19 86 ALA A C 1
ATOM 689 O O . ALA A 1 86 ? -6.568 9.044 -1.009 1.00 95.19 86 ALA A O 1
ATOM 690 N N . ARG A 1 87 ? -4.362 9.299 -1.359 1.00 95.88 87 ARG A N 1
ATOM 691 C CA . ARG A 1 87 ? -4.286 10.676 -0.830 1.00 95.88 87 ARG A CA 1
ATOM 692 C C . ARG A 1 87 ? -5.121 11.662 -1.637 1.00 95.88 87 ARG A C 1
ATOM 694 O O . ARG A 1 87 ? -5.849 12.453 -1.049 1.00 95.88 87 ARG A O 1
ATOM 701 N N . GLU A 1 88 ? -5.046 11.601 -2.966 1.00 96.75 88 GLU A N 1
ATOM 702 C CA . GLU A 1 88 ? -5.866 12.433 -3.862 1.00 96.75 88 GLU A CA 1
ATOM 703 C C . GLU A 1 88 ? -7.371 12.217 -3.645 1.00 96.75 88 GLU A C 1
ATOM 705 O O . GLU A 1 88 ? -8.163 13.132 -3.846 1.00 96.75 88 GLU A O 1
ATOM 710 N N . LEU A 1 89 ? -7.767 11.017 -3.215 1.00 95.56 89 LEU A N 1
ATOM 711 C CA . LEU A 1 89 ? -9.145 10.659 -2.871 1.00 95.56 89 LEU A CA 1
ATOM 712 C C . LEU A 1 89 ? -9.520 11.004 -1.416 1.00 95.56 89 LEU A C 1
ATOM 714 O O . LEU A 1 89 ? -10.606 10.643 -0.968 1.00 95.56 89 LEU A O 1
ATOM 718 N N . GLY A 1 90 ? -8.635 11.665 -0.663 1.00 94.94 90 GLY A N 1
ATOM 719 C CA . GLY A 1 90 ? -8.864 12.041 0.735 1.00 94.94 90 GLY A CA 1
ATOM 720 C C . GLY A 1 90 ? -8.762 10.880 1.728 1.00 94.94 90 GLY A C 1
ATOM 721 O O . GLY A 1 90 ? -9.246 10.996 2.852 1.00 94.94 90 GLY A O 1
ATOM 722 N N . ARG A 1 91 ? -8.155 9.750 1.338 1.00 92.94 91 ARG A N 1
ATOM 723 C CA . ARG A 1 91 ? -7.981 8.596 2.229 1.00 92.94 91 ARG A CA 1
ATOM 724 C C . ARG A 1 91 ? -6.778 8.800 3.155 1.00 92.94 91 ARG A C 1
ATOM 726 O O . ARG A 1 91 ? -5.715 9.215 2.677 1.00 92.94 91 ARG A O 1
ATOM 733 N N . PRO A 1 92 ? -6.891 8.471 4.455 1.00 93.12 92 PRO A N 1
ATOM 734 C CA . PRO A 1 92 ? -5.743 8.397 5.347 1.00 93.12 92 PRO A CA 1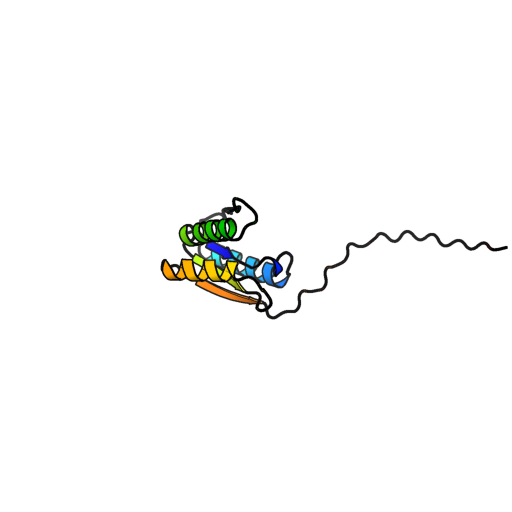
ATOM 735 C C . PRO A 1 92 ? -4.686 7.4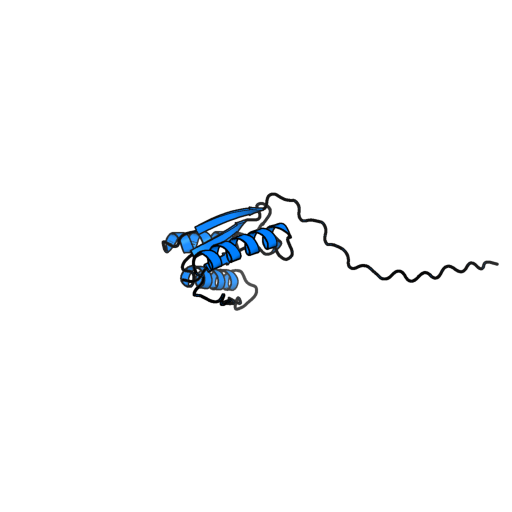35 4.800 1.00 93.12 92 PRO A C 1
ATOM 737 O O . PRO A 1 92 ? -5.002 6.343 4.320 1.00 93.12 92 PRO A O 1
ATOM 740 N N . THR A 1 93 ? -3.419 7.854 4.865 1.00 92.56 93 THR A N 1
ATOM 741 C CA . THR A 1 93 ? -2.291 7.021 4.436 1.00 92.56 93 THR A CA 1
ATOM 742 C C . THR A 1 93 ? -1.162 7.046 5.454 1.00 92.56 93 THR A C 1
ATOM 744 O O . THR A 1 93 ? -0.725 8.124 5.859 1.00 92.56 93 THR A O 1
ATOM 747 N N . THR A 1 94 ? -0.639 5.870 5.786 1.00 92.38 94 THR A N 1
ATOM 748 C CA . THR A 1 94 ? 0.507 5.687 6.691 1.00 92.38 94 THR A CA 1
ATOM 749 C C . THR A 1 94 ? 1.647 5.023 5.927 1.00 92.38 94 THR A C 1
ATOM 751 O O . THR A 1 94 ? 1.390 4.196 5.057 1.00 92.38 94 THR A O 1
ATOM 754 N N . GLU A 1 95 ? 2.909 5.367 6.196 1.00 91.69 95 GLU A N 1
ATOM 755 C CA . GLU A 1 95 ? 4.065 4.784 5.499 1.00 91.69 95 GLU A CA 1
ATOM 756 C C . GLU A 1 95 ? 5.131 4.271 6.475 1.00 91.69 95 GLU A C 1
ATOM 758 O O . GLU A 1 95 ? 5.557 4.984 7.378 1.00 91.69 95 GLU A O 1
ATOM 763 N N . TYR A 1 96 ? 5.584 3.038 6.246 1.00 88.12 96 TYR A N 1
ATOM 764 C CA . TYR A 1 96 ? 6.679 2.370 6.940 1.00 88.12 96 TYR A CA 1
ATOM 765 C C . TYR A 1 96 ? 7.793 2.073 5.940 1.00 88.12 96 TYR A C 1
ATOM 767 O O . TYR A 1 96 ? 7.572 1.362 4.959 1.00 88.12 96 TYR A O 1
ATOM 775 N N . ALA A 1 97 ? 8.995 2.590 6.181 1.00 86.88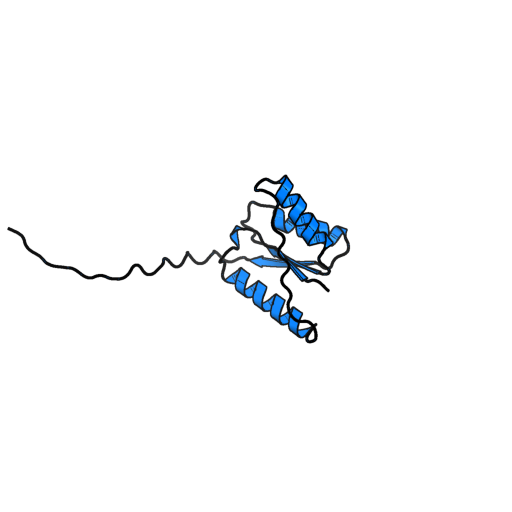 97 ALA A N 1
ATOM 776 C CA . ALA A 1 97 ? 10.166 2.269 5.371 1.00 86.88 97 ALA A CA 1
ATOM 777 C C . ALA A 1 97 ? 10.931 1.083 5.974 1.00 86.88 97 ALA A C 1
ATOM 779 O O . ALA A 1 97 ? 11.251 1.090 7.163 1.00 86.88 97 ALA A O 1
ATOM 780 N N . ILE A 1 98 ? 11.266 0.083 5.157 1.00 83.06 98 ILE A N 1
ATOM 781 C CA . ILE A 1 98 ? 12.160 -1.003 5.570 1.00 83.06 98 ILE A CA 1
ATOM 782 C C . ILE A 1 98 ? 13.596 -0.589 5.260 1.00 83.06 98 ILE A C 1
ATOM 784 O O . ILE A 1 98 ? 13.979 -0.451 4.102 1.00 83.06 98 ILE A O 1
ATOM 788 N N . THR A 1 99 ? 14.399 -0.372 6.299 1.00 71.06 99 THR A N 1
ATOM 789 C CA . THR A 1 99 ? 15.801 0.064 6.17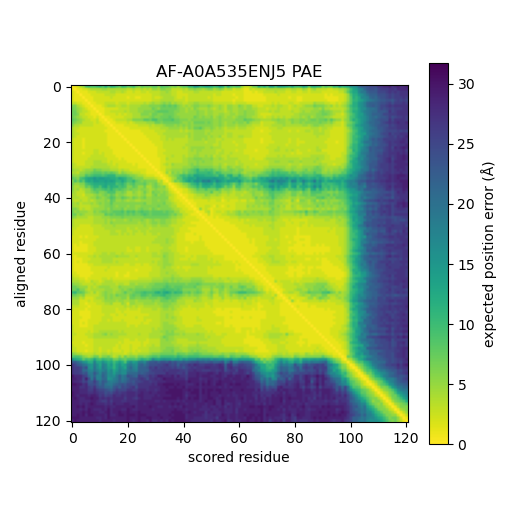8 1.00 71.06 99 THR A CA 1
ATOM 790 C C . THR A 1 99 ? 16.809 -1.092 6.273 1.00 71.06 99 THR A C 1
ATOM 792 O O . THR A 1 99 ? 18.002 -0.892 6.040 1.00 71.06 99 THR A O 1
ATOM 795 N N . GLY A 1 100 ? 16.348 -2.316 6.559 1.00 54.31 100 GLY A N 1
ATOM 796 C CA . GLY A 1 100 ? 17.178 -3.518 6.690 1.00 54.31 100 GLY A CA 1
ATOM 797 C C . GLY A 1 100 ? 17.639 -4.111 5.351 1.00 54.31 100 GLY A C 1
ATOM 798 O O . GLY A 1 100 ? 16.962 -4.020 4.330 1.00 54.31 100 GLY A O 1
ATOM 799 N N . ARG A 1 101 ? 18.823 -4.740 5.327 1.00 50.00 101 ARG A N 1
ATOM 800 C CA . ARG A 1 101 ? 19.218 -5.641 4.228 1.00 50.00 101 ARG A CA 1
ATOM 801 C C . ARG A 1 101 ? 18.307 -6.880 4.310 1.00 50.00 101 ARG A C 1
ATOM 803 O O . ARG A 1 101 ? 18.143 -7.365 5.428 1.00 50.00 101 ARG A O 1
ATOM 810 N N . PRO A 1 102 ? 17.748 -7.408 3.201 1.00 48.62 102 PRO A N 1
ATOM 811 C CA . PRO A 1 102 ? 17.041 -8.680 3.271 1.00 48.62 102 PRO A CA 1
ATOM 812 C C . PRO A 1 102 ? 17.987 -9.709 3.886 1.00 48.62 102 PRO A C 1
ATOM 814 O O . PRO A 1 102 ? 19.144 -9.815 3.462 1.00 48.62 102 PRO A O 1
ATOM 817 N N . ALA A 1 103 ? 17.519 -10.418 4.915 1.00 42.19 103 ALA A N 1
ATOM 818 C CA . ALA A 1 103 ? 18.199 -11.621 5.363 1.00 42.19 103 ALA A CA 1
ATOM 819 C C . ALA A 1 103 ? 18.361 -12.519 4.131 1.00 42.19 103 ALA A C 1
ATOM 821 O O . ALA A 1 103 ? 17.420 -12.656 3.344 1.00 42.19 103 ALA A O 1
ATOM 822 N N . ALA A 1 104 ? 19.569 -13.045 3.913 1.00 33.81 104 ALA A N 1
ATOM 823 C CA . ALA A 1 104 ? 19.826 -13.945 2.797 1.00 33.81 104 ALA A CA 1
ATOM 824 C C . ALA A 1 104 ? 18.748 -15.045 2.771 1.00 33.81 104 ALA A C 1
ATOM 826 O O . ALA A 1 104 ? 18.329 -15.486 3.848 1.00 33.81 104 ALA A O 1
ATOM 827 N N . PRO A 1 105 ? 18.278 -15.478 1.586 1.00 40.03 105 PRO A N 1
ATOM 828 C CA . PRO A 1 105 ? 17.322 -16.570 1.516 1.00 40.03 105 PRO A CA 1
ATOM 829 C C . PRO A 1 105 ? 17.902 -17.762 2.278 1.00 40.03 105 PRO A C 1
ATOM 831 O O . PRO A 1 105 ? 19.019 -18.202 2.000 1.00 40.03 105 PRO A O 1
ATOM 834 N N . CYS A 1 106 ? 17.161 -18.245 3.275 1.00 28.92 106 CYS A N 1
ATOM 835 C CA . CYS A 1 106 ? 17.470 -19.500 3.936 1.00 28.92 106 CYS A CA 1
ATOM 836 C C . CYS A 1 106 ? 17.373 -20.576 2.851 1.00 28.92 106 CYS A C 1
ATOM 838 O O . CYS A 1 106 ? 16.279 -20.879 2.372 1.00 28.92 106 CYS A O 1
ATOM 840 N N . ALA A 1 107 ? 18.521 -21.059 2.371 1.00 35.00 107 ALA A N 1
ATOM 841 C CA . ALA A 1 107 ? 18.551 -22.171 1.438 1.00 35.00 107 ALA A CA 1
ATOM 842 C C . ALA A 1 107 ? 17.791 -23.347 2.076 1.00 35.00 107 ALA A C 1
ATOM 844 O O . ALA A 1 107 ? 17.959 -23.582 3.278 1.00 35.00 107 ALA A O 1
ATOM 845 N N . PRO A 1 108 ? 16.961 -24.087 1.321 1.00 38.75 108 PRO A N 1
ATOM 846 C CA . PRO A 1 108 ? 16.384 -25.309 1.851 1.00 38.75 108 PRO A CA 1
ATOM 847 C C . PRO A 1 108 ? 17.530 -26.232 2.268 1.00 38.75 108 PRO A C 1
ATOM 849 O O . PRO A 1 108 ? 18.509 -26.384 1.533 1.00 38.75 108 PRO A O 1
ATOM 852 N N . ALA A 1 109 ? 17.414 -26.817 3.460 1.00 36.94 109 ALA A N 1
ATOM 853 C CA . ALA A 1 109 ? 18.337 -27.826 3.947 1.00 36.94 109 ALA A CA 1
ATOM 854 C C . ALA A 1 109 ? 18.331 -29.006 2.965 1.00 36.94 109 ALA A C 1
ATOM 856 O O . ALA A 1 109 ? 17.462 -29.875 3.021 1.00 36.94 109 ALA A O 1
ATOM 857 N N . ALA A 1 110 ? 19.282 -29.013 2.029 1.00 38.94 110 ALA A N 1
ATOM 858 C CA . ALA A 1 110 ? 19.578 -30.190 1.241 1.00 38.94 110 ALA A CA 1
ATOM 859 C C . ALA A 1 110 ? 20.038 -31.266 2.224 1.00 38.94 110 ALA A C 1
ATOM 861 O O . ALA A 1 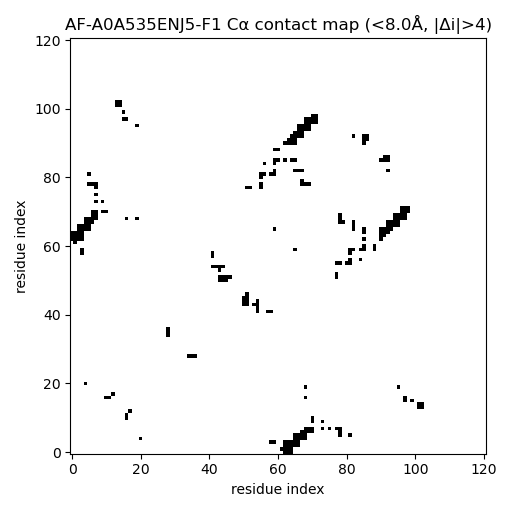110 ? 21.017 -31.093 2.954 1.00 38.94 110 ALA A O 1
ATOM 862 N N . ALA A 1 111 ? 19.248 -32.333 2.284 1.00 39.12 111 ALA A N 1
ATOM 863 C CA . ALA A 1 111 ? 19.465 -33.489 3.121 1.00 39.12 111 ALA A CA 1
ATOM 864 C C . ALA A 1 111 ? 20.921 -33.960 3.032 1.00 39.12 111 ALA A C 1
ATOM 866 O O . ALA A 1 111 ? 21.442 -34.262 1.958 1.00 39.12 111 ALA A O 1
ATOM 867 N N . ALA A 1 112 ? 21.558 -34.048 4.194 1.00 37.78 112 ALA A N 1
ATOM 868 C CA . ALA A 1 112 ? 22.776 -34.805 4.366 1.00 37.78 112 ALA A CA 1
ATOM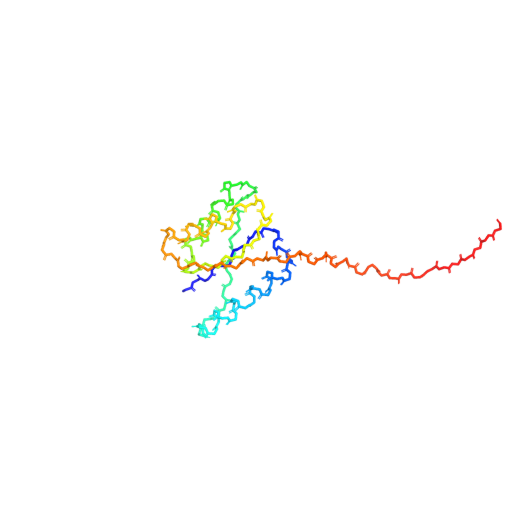 869 C C . ALA A 1 112 ? 22.481 -36.282 4.067 1.00 37.78 112 ALA A C 1
ATOM 871 O O . ALA A 1 112 ? 21.891 -36.977 4.890 1.00 37.78 112 ALA A O 1
ATOM 872 N N . LEU A 1 113 ? 22.934 -36.775 2.917 1.00 37.78 113 LEU A N 1
ATOM 873 C CA . LEU A 1 113 ? 23.251 -38.188 2.756 1.00 37.78 113 LEU A CA 1
ATOM 874 C C . LEU A 1 113 ? 24.768 -38.319 2.687 1.00 37.78 113 LEU A C 1
ATOM 876 O O . LEU A 1 113 ? 25.419 -38.007 1.694 1.00 37.78 113 LEU A O 1
ATOM 880 N N . ARG A 1 114 ? 25.312 -38.745 3.827 1.00 37.12 114 ARG A N 1
ATOM 881 C CA . ARG A 1 114 ? 26.650 -39.309 3.960 1.00 37.12 114 ARG A CA 1
ATOM 882 C C . ARG A 1 114 ? 26.756 -40.536 3.055 1.00 37.12 114 ARG A C 1
ATOM 884 O O . ARG A 1 114 ? 25.853 -41.364 3.033 1.00 37.12 114 ARG A O 1
ATOM 891 N N . GLY A 1 115 ? 27.901 -40.677 2.404 1.00 33.59 115 GLY A N 1
ATOM 892 C CA . GLY A 1 115 ? 28.288 -41.876 1.673 1.00 33.59 115 GLY A CA 1
ATOM 893 C C . GLY A 1 115 ? 29.764 -41.809 1.315 1.00 33.59 115 GLY A C 1
ATOM 894 O O . GLY A 1 115 ? 30.111 -41.746 0.145 1.00 33.59 115 GLY A O 1
ATOM 895 N N . ASN A 1 116 ? 30.620 -41.732 2.335 1.00 39.66 116 ASN A N 1
ATOM 896 C CA . ASN A 1 116 ? 32.057 -41.919 2.183 1.00 39.66 116 ASN A CA 1
ATOM 897 C C . ASN A 1 116 ? 32.319 -43.425 2.069 1.00 39.66 116 ASN A C 1
ATOM 899 O O . ASN A 1 116 ? 31.887 -44.174 2.945 1.00 39.66 116 ASN A O 1
ATOM 903 N N . SER A 1 117 ? 33.018 -43.869 1.033 1.00 44.81 117 SER A N 1
ATOM 904 C CA . SER A 1 117 ? 33.757 -45.133 1.043 1.00 44.81 117 SER A CA 1
ATOM 905 C C . SER A 1 117 ? 34.894 -45.030 0.038 1.00 44.81 117 SER A C 1
ATOM 907 O O . SER A 1 117 ? 34.682 -45.027 -1.172 1.00 44.81 117 SER A O 1
ATOM 909 N N . ASP A 1 118 ? 36.092 -44.891 0.596 1.00 44.06 118 ASP A N 1
ATOM 910 C CA . ASP A 1 118 ? 37.370 -45.178 -0.033 1.00 44.06 118 ASP A CA 1
ATOM 911 C C . ASP A 1 118 ? 37.347 -46.502 -0.807 1.00 44.06 118 ASP A C 1
ATOM 913 O O . ASP A 1 118 ? 36.884 -47.513 -0.281 1.00 44.06 118 ASP A O 1
ATOM 917 N N . ALA A 1 119 ? 37.942 -46.506 -2.000 1.00 37.47 119 ALA A N 1
ATOM 918 C CA . ALA A 1 119 ? 38.772 -47.611 -2.485 1.00 37.47 119 ALA A CA 1
ATOM 919 C C . ALA A 1 119 ? 39.512 -47.193 -3.767 1.00 37.47 119 ALA A C 1
ATOM 921 O O . ALA A 1 119 ? 38.926 -47.092 -4.843 1.00 37.47 119 ALA A O 1
ATOM 922 N N . ARG A 1 120 ? 40.824 -46.966 -3.631 1.00 43.03 120 ARG A N 1
ATOM 923 C CA . ARG A 1 120 ? 41.803 -47.143 -4.715 1.00 43.03 120 ARG A CA 1
ATOM 924 C C . ARG A 1 120 ? 41.920 -48.638 -5.057 1.00 43.03 120 ARG A C 1
ATOM 926 O O . ARG A 1 120 ? 41.588 -49.482 -4.222 1.00 43.03 120 ARG A O 1
ATOM 933 N N . PRO A 1 121 ? 42.413 -48.963 -6.254 1.00 47.72 121 PRO A N 1
ATOM 934 C CA . PRO A 1 121 ? 43.844 -49.259 -6.395 1.00 47.72 121 PRO A CA 1
ATOM 935 C C . PRO A 1 121 ? 44.578 -48.250 -7.282 1.00 47.72 121 PRO A C 1
ATOM 937 O O . PRO A 1 121 ? 44.029 -47.869 -8.338 1.00 47.72 121 PRO A O 1
#

pLDDT: mean 79.6, std 19.5, range [28.92, 97.19]